Protein AF-A0A925ET78-F1 (afdb_monomer)

Sequence (117 aa):
TAQMELILSSSDSDSFKDEGNFNSKNPTEEMRKYRTGGKYKVRLASYEDPIWFDVSKVKDLGRIEQWTKGGWTIFILAGYSDLEEAKQANIQAINRGFKTAEVVIDNGGILERMKQN

Solvent-accessible surface area (backbone atoms only — not comparable to full-atom values): 7002 Å² total; per-residue (Å²): 131,90,73,60,46,77,59,81,89,67,89,62,79,72,80,73,74,73,85,69,87,71,94,64,83,59,75,66,59,61,53,44,49,65,72,58,51,21,47,26,24,23,42,37,54,71,33,71,55,66,85,77,60,68,60,87,76,48,62,89,68,36,48,81,45,48,33,40,49,87,75,30,36,33,39,28,38,32,62,21,78,42,68,65,59,24,47,54,44,30,56,52,40,34,78,68,66,30,77,74,36,40,54,26,35,54,66,89,7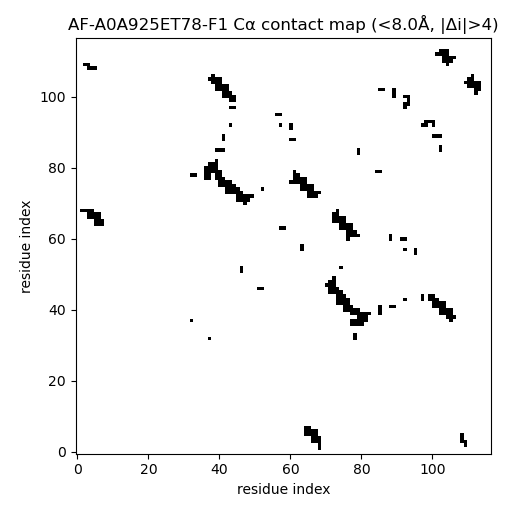3,43,80,41,71,66,80,82,128

pLDDT: mean 75.76, std 20.68, range [36.53, 96.44]

Foldseek 3Di:
DFAKDWDPPDPPPVVPPPVPDDPDPDPPVVVVLVVPFAQKKKWQDKDLDPVPDDCVQQVVLADWTWIDTPSIIIIMHISDNDPVSRVVSQVSSCVSPSVVMFMWGDDPRDTHGDDDD

Radius of gyration: 14.89 Å; Cα contacts (8 Å, |Δi|>4): 176; chains: 1; bounding box: 36×40×29 Å

Structure (mmCIF, N/CA/C/O backbone):
data_AF-A0A925ET78-F1
#
_entry.id   AF-A0A925ET78-F1
#
loop_
_atom_site.group_PDB
_atom_site.id
_atom_site.type_symbol
_atom_site.label_atom_id
_atom_site.label_alt_id
_atom_site.label_comp_id
_atom_site.label_asym_id
_atom_site.label_entity_id
_atom_site.label_seq_id
_atom_site.pdbx_PDB_ins_code
_atom_site.Cartn_x
_atom_site.Cartn_y
_atom_site.Cartn_z
_atom_site.occupancy
_atom_site.B_iso_or_equiv
_atom_site.auth_seq_id
_atom_site.auth_comp_id
_atom_site.auth_asym_id
_atom_site.auth_atom_id
_atom_site.pdbx_PDB_model_num
ATOM 1 N N . THR A 1 1 ? 1.251 19.372 -11.019 1.00 43.69 1 THR A N 1
ATOM 2 C CA . THR A 1 1 ? 1.111 18.294 -10.015 1.00 43.69 1 THR A CA 1
ATOM 3 C C . THR A 1 1 ? 0.900 16.994 -10.762 1.00 43.69 1 THR A C 1
ATOM 5 O O . THR A 1 1 ? 0.048 16.950 -11.635 1.00 43.69 1 THR A O 1
ATOM 8 N N . ALA A 1 2 ? 1.740 15.981 -10.539 1.00 42.06 2 ALA A N 1
ATOM 9 C CA . ALA A 1 2 ? 1.610 14.704 -11.245 1.00 42.06 2 ALA A CA 1
ATOM 10 C C . ALA A 1 2 ? 0.423 13.915 -10.672 1.00 42.06 2 ALA A C 1
ATOM 12 O O . ALA A 1 2 ? 0.356 13.711 -9.460 1.00 42.06 2 ALA A O 1
ATOM 13 N N . GLN A 1 3 ? -0.496 13.531 -11.553 1.00 43.72 3 GLN A N 1
ATOM 14 C CA . GLN A 1 3 ? -1.738 12.815 -11.262 1.00 43.72 3 GLN A CA 1
ATOM 15 C C . GLN A 1 3 ? -1.387 11.332 -11.070 1.00 43.72 3 GLN A C 1
ATOM 17 O O . GLN A 1 3 ? -0.602 10.804 -11.856 1.00 43.72 3 GLN A O 1
ATOM 22 N N . MET A 1 4 ? -1.872 10.689 -10.005 1.00 53.22 4 MET A N 1
ATOM 23 C CA . MET A 1 4 ? -1.723 9.239 -9.849 1.00 53.22 4 MET A CA 1
ATOM 24 C C . MET A 1 4 ? -2.960 8.558 -10.428 1.00 53.22 4 MET A C 1
ATOM 26 O O . MET A 1 4 ? -4.073 9.023 -10.190 1.00 53.22 4 MET A O 1
ATOM 30 N N . GLU A 1 5 ? -2.765 7.475 -11.173 1.00 50.50 5 GLU A N 1
ATOM 31 C CA . GLU A 1 5 ? -3.853 6.711 -11.782 1.00 50.50 5 GLU A CA 1
ATOM 32 C C . GLU A 1 5 ? -3.964 5.341 -11.103 1.00 50.50 5 GLU A C 1
ATOM 34 O O . GLU A 1 5 ? -2.962 4.642 -10.912 1.00 50.50 5 GLU A O 1
ATOM 39 N N . LEU A 1 6 ? -5.184 4.986 -10.693 1.00 50.38 6 LEU A N 1
ATOM 40 C CA . LEU A 1 6 ? -5.505 3.679 -10.129 1.00 50.38 6 LEU A CA 1
ATOM 41 C C . LEU A 1 6 ? -5.661 2.681 -11.278 1.00 50.38 6 LEU A C 1
ATOM 43 O O . LEU A 1 6 ? -6.606 2.784 -12.060 1.00 50.38 6 LEU A O 1
ATOM 47 N N . ILE A 1 7 ? -4.782 1.682 -11.343 1.00 50.00 7 ILE A N 1
ATOM 48 C CA . ILE A 1 7 ? -4.935 0.582 -12.294 1.00 50.00 7 ILE A CA 1
ATOM 49 C C . ILE A 1 7 ? -5.710 -0.533 -11.592 1.00 50.00 7 ILE A C 1
ATOM 51 O O . ILE A 1 7 ? -5.170 -1.298 -10.791 1.00 50.00 7 ILE A O 1
ATOM 55 N N . LEU A 1 8 ? -7.008 -0.614 -11.880 1.00 43.00 8 LEU A N 1
ATOM 56 C CA . LEU A 1 8 ? -7.855 -1.722 -11.448 1.00 43.00 8 LEU A CA 1
ATOM 57 C C . LEU A 1 8 ? -7.573 -2.945 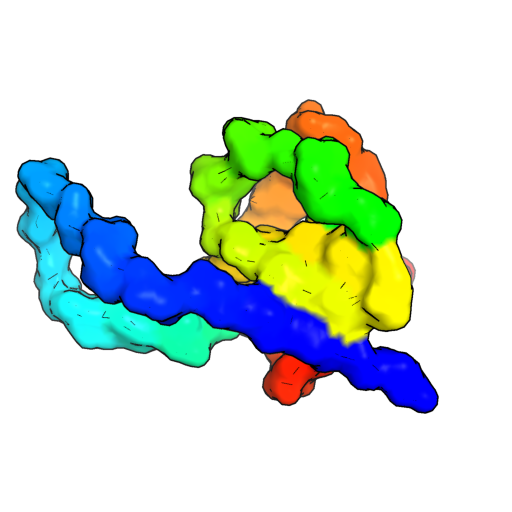-12.333 1.00 43.00 8 LEU A C 1
ATOM 59 O O . LEU A 1 8 ? -8.199 -3.134 -13.371 1.00 43.00 8 LEU A O 1
ATOM 63 N N . SER A 1 9 ? -6.633 -3.795 -11.922 1.00 39.19 9 SER A N 1
ATOM 64 C CA . SER A 1 9 ? -6.527 -5.157 -12.457 1.00 39.19 9 SER A CA 1
ATOM 65 C C . SER A 1 9 ? -7.594 -6.037 -11.799 1.00 39.19 9 SER A C 1
ATOM 67 O O . SER A 1 9 ? -7.299 -6.791 -10.873 1.00 39.19 9 SER A O 1
ATOM 69 N N . SER A 1 10 ? -8.847 -5.926 -12.234 1.00 39.94 10 SER A N 1
ATOM 70 C CA . SER A 1 10 ? -9.891 -6.876 -11.835 1.00 39.94 10 SER A CA 1
ATOM 71 C C . SER A 1 10 ? -11.003 -6.989 -12.877 1.00 39.94 10 SER A C 1
ATOM 73 O O . SER A 1 10 ? -12.149 -6.605 -12.658 1.00 39.94 10 SER A O 1
ATOM 75 N N . SER A 1 11 ? -10.663 -7.606 -14.007 1.00 40.88 11 SER A N 1
ATOM 76 C CA . SER A 1 11 ? -11.650 -8.326 -14.826 1.00 40.88 11 SER A CA 1
ATOM 77 C C . SER A 1 11 ? -12.011 -9.695 -14.220 1.00 40.88 11 SER A C 1
ATOM 79 O O . SER A 1 11 ? -12.939 -10.350 -14.689 1.00 40.88 11 SER A O 1
ATOM 81 N N . ASP A 1 12 ? -11.321 -10.130 -13.159 1.00 43.44 12 ASP A N 1
ATOM 82 C CA . ASP A 1 12 ? -11.513 -11.444 -12.539 1.00 43.44 12 ASP A CA 1
ATOM 83 C C . ASP A 1 12 ? -12.663 -11.441 -11.526 1.00 43.44 12 ASP A C 1
ATOM 85 O O . ASP A 1 12 ? -12.480 -11.464 -10.305 1.00 43.44 12 ASP A O 1
ATOM 89 N N . SER A 1 13 ? -13.879 -11.460 -12.069 1.00 47.19 13 SER A N 1
ATOM 90 C CA . SER A 1 13 ? -15.115 -11.789 -11.342 1.00 47.19 13 SER A CA 1
ATOM 91 C C . SER A 1 13 ? -15.105 -13.185 -10.689 1.00 47.19 13 SER A C 1
ATOM 93 O O . SER A 1 13 ? -15.925 -13.454 -9.814 1.00 47.19 13 SER A O 1
ATOM 95 N N . ASP A 1 14 ? -14.145 -14.047 -11.039 1.00 45.16 14 ASP A N 1
ATOM 96 C CA . ASP A 1 14 ? -13.961 -15.385 -10.463 1.00 45.16 14 ASP A CA 1
ATOM 97 C C . ASP A 1 14 ? -13.154 -15.412 -9.150 1.00 45.16 14 ASP A C 1
ATOM 99 O O . ASP A 1 14 ? -13.117 -16.442 -8.478 1.00 45.16 14 ASP A O 1
ATOM 103 N N . SER A 1 15 ? -12.580 -14.285 -8.708 1.00 44.56 15 SER A N 1
ATOM 104 C CA . SER A 1 15 ? -11.839 -14.198 -7.430 1.00 44.56 15 SER A CA 1
ATOM 105 C C . SER A 1 15 ? -12.729 -14.341 -6.179 1.00 44.56 15 SER A C 1
ATOM 107 O O . SER A 1 15 ? -12.232 -14.291 -5.058 1.00 44.56 15 SER A O 1
ATOM 109 N N . PHE A 1 16 ? -14.045 -14.499 -6.361 1.00 51.31 16 PHE A N 1
ATOM 110 C CA . PHE A 1 16 ? -15.062 -14.604 -5.308 1.00 51.31 16 PHE A CA 1
ATOM 111 C C . PHE A 1 16 ? -15.573 -16.037 -5.079 1.00 51.31 16 PHE A C 1
ATOM 113 O O . PHE A 1 16 ? -16.625 -16.220 -4.470 1.00 51.31 16 PHE A O 1
ATOM 120 N N . LYS A 1 17 ? -14.861 -17.069 -5.546 1.00 44.31 17 LYS A N 1
ATOM 121 C CA . LYS A 1 17 ? -15.151 -18.463 -5.169 1.00 44.31 17 LYS A CA 1
ATOM 122 C C . LYS A 1 17 ? -14.328 -18.862 -3.951 1.00 44.31 17 LYS A C 1
ATOM 124 O O . LYS A 1 17 ? -13.442 -19.706 -4.021 1.00 44.31 17 LYS A O 1
ATOM 129 N N . ASP A 1 18 ? -14.627 -18.220 -2.831 1.00 46.78 18 ASP A N 1
ATOM 130 C CA . ASP A 1 18 ? -14.313 -18.791 -1.530 1.00 46.78 18 ASP A CA 1
ATOM 131 C C . ASP A 1 18 ? -15.422 -19.800 -1.198 1.00 46.78 18 ASP A C 1
ATOM 133 O O . ASP A 1 18 ? -16.513 -19.439 -0.760 1.00 46.78 18 ASP A O 1
ATOM 137 N N . GLU A 1 19 ? -15.181 -21.079 -1.500 1.00 46.41 19 GLU A N 1
ATOM 138 C CA . GLU A 1 19 ? -16.086 -22.192 -1.165 1.00 46.41 19 GLU A CA 1
ATOM 139 C C . GLU A 1 19 ? -16.049 -22.547 0.338 1.00 46.41 19 GLU A C 1
ATOM 141 O O . GLU A 1 19 ? -16.589 -23.566 0.770 1.00 46.41 19 GLU A O 1
ATOM 146 N N . GLY A 1 20 ? -15.420 -21.716 1.173 1.00 41.03 20 GLY A N 1
ATOM 147 C CA . GLY A 1 20 ? -15.403 -21.875 2.618 1.00 41.03 20 GLY A CA 1
ATOM 148 C C . GLY A 1 20 ? -16.612 -21.229 3.283 1.00 41.03 20 GLY A C 1
ATOM 149 O O . GLY A 1 20 ? -16.502 -20.121 3.765 1.00 41.03 20 GLY A O 1
ATOM 150 N N . ASN A 1 21 ? -17.756 -21.915 3.347 1.00 45.00 21 ASN A N 1
ATOM 151 C CA . ASN A 1 21 ? -18.844 -21.733 4.331 1.00 45.00 21 ASN A CA 1
ATOM 152 C C . ASN A 1 21 ? -18.845 -20.425 5.180 1.00 45.00 21 ASN A C 1
ATOM 154 O O . ASN A 1 21 ? -18.692 -20.470 6.404 1.00 45.00 21 ASN A O 1
ATOM 158 N N . PHE A 1 22 ? -19.081 -19.261 4.566 1.00 49.16 22 PHE A N 1
ATOM 159 C CA . PHE A 1 22 ? -19.374 -18.031 5.302 1.00 49.16 22 PHE A CA 1
ATOM 160 C C . PHE A 1 22 ? -20.883 -17.877 5.421 1.00 49.16 22 PHE A C 1
ATOM 162 O O . PHE A 1 22 ? -21.560 -17.365 4.532 1.00 49.16 22 PHE A O 1
ATOM 169 N N . ASN A 1 23 ? -21.415 -18.259 6.578 1.00 47.34 23 ASN A N 1
ATOM 170 C CA . ASN A 1 23 ? -22.701 -17.764 7.056 1.00 47.34 23 ASN A CA 1
ATOM 171 C C . ASN A 1 23 ? -22.565 -16.271 7.434 1.00 47.34 23 ASN A C 1
ATOM 173 O O . ASN A 1 23 ? -22.720 -15.894 8.596 1.00 47.34 23 ASN A O 1
ATOM 177 N N . SER A 1 24 ? -22.198 -15.426 6.464 1.00 47.78 24 SER A N 1
ATOM 178 C CA . SER A 1 24 ? -22.121 -13.978 6.623 1.00 47.78 24 SER A CA 1
ATOM 179 C C . SER A 1 24 ? -23.355 -13.353 5.991 1.00 47.78 24 SER A C 1
ATOM 181 O O . SER A 1 24 ? -23.625 -13.455 4.794 1.00 47.78 24 SER A O 1
ATOM 183 N N . LYS A 1 25 ? -24.156 -12.748 6.856 1.00 49.25 25 LYS A N 1
ATOM 184 C CA . LYS A 1 25 ? -25.365 -12.013 6.519 1.00 49.25 25 LYS A CA 1
ATOM 185 C C . LYS A 1 25 ? -24.996 -10.862 5.572 1.00 49.25 25 LYS A C 1
ATOM 187 O O . LYS A 1 25 ? -24.124 -10.065 5.889 1.00 49.25 25 LYS A O 1
ATOM 192 N N . ASN A 1 26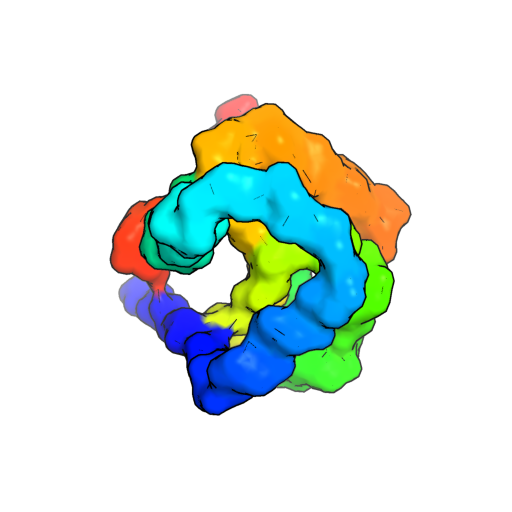 ? -25.736 -10.748 4.470 1.00 50.12 26 ASN A N 1
ATOM 193 C CA . ASN A 1 26 ? -25.760 -9.630 3.517 1.00 50.12 26 ASN A CA 1
ATOM 194 C C . ASN A 1 26 ? -24.506 -9.415 2.630 1.00 50.12 26 ASN A C 1
ATOM 196 O O . ASN A 1 26 ? -23.637 -8.609 2.964 1.00 50.12 26 ASN A O 1
ATOM 200 N N . PRO A 1 27 ? -24.508 -9.959 1.392 1.00 55.09 27 PRO A N 1
ATOM 201 C CA . PRO A 1 27 ? -23.503 -9.682 0.349 1.00 55.09 27 PRO A CA 1
ATOM 202 C C . PRO A 1 27 ? -23.304 -8.186 0.036 1.00 55.09 27 PRO A C 1
ATOM 204 O O . PRO A 1 27 ? -22.288 -7.773 -0.516 1.00 55.09 27 PRO A O 1
ATOM 207 N N . THR A 1 28 ? -24.283 -7.348 0.378 1.00 52.19 28 THR A N 1
ATOM 208 C CA . THR A 1 28 ? -24.274 -5.901 0.142 1.00 52.19 28 THR A CA 1
ATOM 209 C C . THR A 1 28 ? -23.346 -5.120 1.073 1.00 52.19 28 THR A C 1
ATOM 211 O O . THR A 1 28 ? -22.900 -4.041 0.690 1.00 52.19 28 THR A O 1
ATOM 214 N N . GLU A 1 29 ? -23.061 -5.623 2.276 1.00 51.84 29 GLU A N 1
ATOM 215 C CA . GLU A 1 29 ? -22.165 -4.971 3.250 1.00 51.84 29 GLU A CA 1
ATOM 216 C C . GLU A 1 29 ? -20.701 -5.130 2.816 1.00 51.84 29 GLU A C 1
ATOM 218 O O . GLU A 1 29 ? -19.976 -4.143 2.671 1.00 51.84 29 GLU A O 1
ATOM 223 N N . GLU A 1 30 ? -20.316 -6.364 2.485 1.00 51.47 30 GLU A N 1
ATOM 224 C CA . GLU A 1 30 ? -19.027 -6.721 1.884 1.00 51.47 30 GLU A CA 1
ATOM 225 C C . GLU A 1 30 ? -18.791 -5.885 0.613 1.00 51.47 30 GLU A C 1
ATOM 227 O O . GLU A 1 30 ? -17.815 -5.141 0.519 1.00 51.47 30 GLU A O 1
ATOM 232 N N . MET A 1 31 ? -19.745 -5.880 -0.330 1.00 49.41 31 MET A N 1
ATOM 233 C CA . MET A 1 31 ? -19.631 -5.135 -1.594 1.00 49.41 31 MET A CA 1
ATOM 234 C C . MET A 1 31 ? -19.540 -3.608 -1.407 1.00 49.41 31 MET A C 1
ATOM 236 O O . MET A 1 31 ? -18.861 -2.923 -2.178 1.00 49.41 31 MET A O 1
ATOM 240 N N . ARG A 1 32 ? -20.202 -3.047 -0.384 1.00 50.28 32 ARG A N 1
ATOM 241 C CA . ARG A 1 32 ? -20.054 -1.628 -0.022 1.00 50.28 32 ARG A CA 1
ATOM 242 C C . ARG A 1 32 ? -18.664 -1.347 0.533 1.00 50.28 32 ARG A C 1
ATOM 244 O O . ARG A 1 32 ? -18.056 -0.383 0.085 1.00 50.28 32 ARG A O 1
ATOM 251 N N . LYS A 1 33 ? -18.105 -2.218 1.378 1.00 46.72 33 LYS A N 1
ATOM 252 C CA . LYS A 1 33 ? -16.709 -2.126 1.848 1.00 46.72 33 LYS A CA 1
ATOM 253 C C . LYS A 1 33 ? -15.699 -2.121 0.687 1.00 46.72 33 LYS A C 1
ATOM 255 O O . LYS A 1 33 ? -14.683 -1.428 0.747 1.00 46.72 33 LYS A O 1
ATOM 260 N N . TYR A 1 34 ? -15.998 -2.831 -0.406 1.00 47.75 34 TYR A N 1
ATOM 261 C CA . TYR A 1 34 ? -15.198 -2.779 -1.636 1.00 47.75 34 TYR A CA 1
ATOM 262 C C . TYR A 1 34 ? -15.349 -1.460 -2.417 1.00 47.75 34 TYR A C 1
ATOM 264 O O . TYR A 1 34 ? -14.350 -0.966 -2.934 1.00 47.75 34 TYR A O 1
ATOM 272 N N . ARG A 1 35 ? -16.553 -0.865 -2.480 1.00 51.19 35 ARG A N 1
ATOM 273 C CA . ARG A 1 35 ? -16.816 0.394 -3.215 1.00 51.19 35 ARG A CA 1
ATOM 274 C C . ARG A 1 35 ? -16.408 1.661 -2.466 1.00 51.19 35 ARG A C 1
ATOM 276 O O . ARG A 1 35 ? -15.865 2.572 -3.076 1.00 51.19 35 ARG A O 1
ATOM 283 N N . THR A 1 36 ? -16.644 1.729 -1.162 1.00 55.69 36 THR A N 1
ATOM 284 C CA . THR A 1 36 ? -16.127 2.789 -0.284 1.00 55.69 36 THR A CA 1
ATOM 285 C C . THR A 1 36 ? -14.822 2.318 0.334 1.00 55.69 36 THR A C 1
ATOM 287 O O . THR A 1 36 ? -14.733 2.209 1.556 1.00 55.69 36 THR A O 1
ATOM 290 N N . GLY A 1 37 ? -13.845 1.964 -0.516 1.00 59.38 37 GLY A N 1
ATOM 291 C CA . GLY A 1 37 ? -12.495 1.614 -0.077 1.00 59.38 37 GLY A CA 1
ATOM 292 C C . GLY A 1 37 ? -12.064 2.606 0.994 1.00 59.38 37 GLY A C 1
ATOM 293 O O . GLY A 1 37 ? -12.070 3.807 0.739 1.00 59.38 37 GLY A O 1
ATOM 294 N N . GLY A 1 38 ? -11.862 2.101 2.212 1.00 69.12 38 GLY A N 1
ATOM 295 C CA . GLY A 1 38 ? -11.774 2.943 3.397 1.00 69.12 38 GLY A CA 1
ATOM 296 C C . GLY A 1 38 ? -10.795 4.101 3.205 1.00 69.12 38 GLY A C 1
ATOM 297 O O . GLY A 1 38 ? -9.781 3.966 2.517 1.00 69.12 38 GLY A O 1
ATOM 298 N N . LYS A 1 39 ? -11.135 5.262 3.779 1.00 85.38 39 LYS A N 1
ATOM 299 C CA . LYS A 1 39 ? -10.405 6.518 3.546 1.00 85.38 39 LYS A CA 1
ATOM 300 C C . LYS A 1 39 ? -8.928 6.427 3.928 1.00 85.38 39 LYS A C 1
ATOM 302 O O . LYS A 1 39 ? -8.132 7.209 3.426 1.00 85.38 39 LYS A O 1
ATOM 307 N N . TYR A 1 40 ? -8.569 5.506 4.822 1.00 91.19 40 TYR A N 1
ATOM 308 C CA . TYR A 1 40 ? -7.193 5.279 5.230 1.00 91.19 40 TYR A CA 1
ATOM 309 C C . TYR A 1 40 ? -6.575 4.139 4.432 1.00 91.19 40 TYR A C 1
ATOM 311 O O . TYR A 1 40 ? -7.154 3.066 4.254 1.00 91.19 40 TYR A O 1
ATOM 319 N N . LYS A 1 41 ? -5.348 4.371 3.988 1.00 93.31 41 LYS A N 1
ATOM 320 C CA . LYS A 1 41 ? -4.533 3.401 3.270 1.00 93.31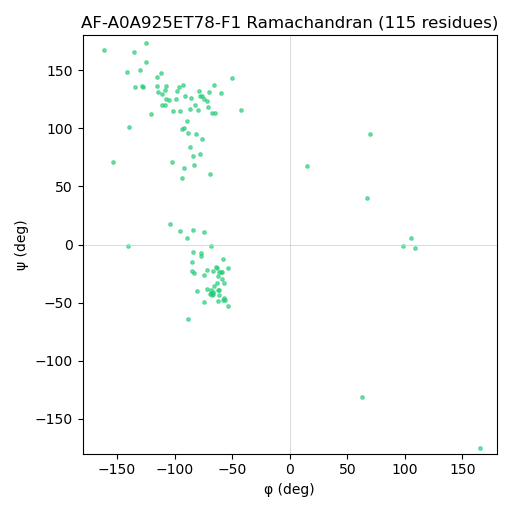 41 LYS A CA 1
ATOM 321 C C . LYS A 1 41 ? -3.114 3.419 3.821 1.00 93.31 41 LYS A C 1
ATOM 323 O O . LYS A 1 41 ? -2.714 4.346 4.524 1.00 93.31 41 LYS A O 1
ATOM 328 N N . VAL A 1 42 ? -2.331 2.407 3.482 1.00 94.56 42 VAL A N 1
ATOM 329 C CA . VAL A 1 42 ? -0.910 2.334 3.818 1.00 94.56 42 VAL A CA 1
ATOM 330 C C . VAL A 1 42 ? -0.121 2.231 2.527 1.00 94.56 42 VAL A C 1
ATOM 332 O O . VAL A 1 42 ? -0.185 1.215 1.842 1.00 94.56 42 VAL A O 1
ATOM 335 N N . ARG A 1 43 ? 0.646 3.267 2.183 1.00 94.75 43 ARG A N 1
ATOM 336 C CA . ARG A 1 43 ? 1.617 3.165 1.092 1.00 94.75 43 ARG A CA 1
ATOM 337 C C . ARG A 1 43 ? 2.764 2.291 1.575 1.00 94.75 43 ARG A C 1
ATOM 339 O O . ARG A 1 43 ? 3.363 2.619 2.590 1.00 94.75 43 ARG A O 1
ATOM 346 N N . LEU A 1 44 ? 3.074 1.214 0.863 1.00 95.06 44 LEU A N 1
ATOM 347 C CA . LEU A 1 44 ? 4.123 0.266 1.240 1.00 95.06 44 LEU A CA 1
ATOM 348 C C . LEU A 1 44 ? 5.484 0.682 0.682 1.00 95.06 44 LEU A C 1
ATOM 350 O O . LEU A 1 44 ? 6.420 0.980 1.424 1.00 95.06 44 LEU A O 1
ATOM 354 N N . ALA A 1 45 ? 5.581 0.695 -0.644 1.00 93.75 45 ALA A N 1
ATOM 355 C CA . ALA A 1 45 ? 6.802 0.944 -1.394 1.00 93.75 45 ALA A CA 1
ATOM 356 C C . ALA A 1 45 ? 6.463 1.337 -2.836 1.00 93.75 45 ALA A C 1
ATOM 358 O O . ALA A 1 45 ? 5.329 1.160 -3.291 1.00 93.75 45 ALA A O 1
ATOM 359 N N . SER A 1 46 ? 7.472 1.842 -3.539 1.00 93.31 46 SER A N 1
ATOM 360 C CA . SER A 1 46 ? 7.407 2.140 -4.965 1.00 93.31 46 SER A CA 1
ATOM 361 C C . SER A 1 46 ? 8.582 1.472 -5.671 1.00 93.31 46 SER A C 1
ATOM 363 O O . SER A 1 46 ? 9.708 1.570 -5.186 1.00 93.31 46 SER A O 1
ATOM 365 N N . TYR A 1 47 ? 8.329 0.838 -6.812 1.00 93.25 47 TYR A N 1
ATOM 366 C CA . TYR A 1 47 ? 9.340 0.163 -7.630 1.00 93.25 47 TYR A CA 1
A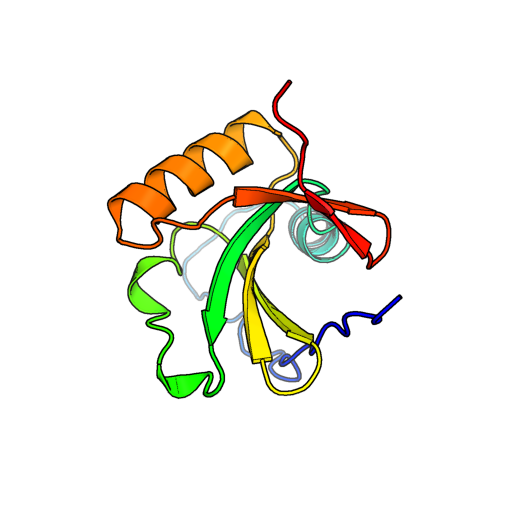TOM 367 C C . TYR A 1 47 ? 9.231 0.604 -9.090 1.00 93.25 47 TYR A C 1
ATOM 369 O O . TYR A 1 47 ? 8.138 0.939 -9.542 1.00 93.25 47 TYR A O 1
ATOM 377 N N . GLU A 1 48 ? 10.345 0.609 -9.822 1.00 93.19 48 GLU A N 1
ATOM 378 C CA . GLU A 1 48 ? 10.327 0.814 -11.280 1.00 93.19 48 GLU A CA 1
ATOM 379 C C . GLU A 1 48 ? 9.706 -0.400 -11.978 1.00 93.19 48 GLU A C 1
ATOM 381 O O . GLU A 1 48 ? 8.851 -0.245 -12.845 1.00 93.19 48 GLU A O 1
ATOM 386 N N . ASP A 1 49 ? 10.067 -1.608 -11.530 1.00 91.94 49 ASP A N 1
ATOM 387 C CA . ASP A 1 49 ? 9.475 -2.859 -11.995 1.00 91.94 49 ASP A CA 1
ATOM 388 C C . ASP A 1 49 ? 8.575 -3.477 -10.902 1.00 91.94 49 ASP A C 1
ATOM 390 O O . ASP A 1 49 ? 9.058 -3.787 -9.804 1.00 91.94 49 ASP A O 1
ATOM 394 N N . PRO A 1 50 ? 7.266 -3.671 -11.157 1.00 90.62 50 PRO A N 1
ATOM 395 C CA . PRO A 1 50 ? 6.348 -4.268 -10.191 1.00 90.62 50 PRO A CA 1
ATOM 396 C C . PRO A 1 50 ? 6.693 -5.716 -9.813 1.00 90.62 50 PRO A C 1
ATOM 398 O O . PRO A 1 50 ? 6.266 -6.158 -8.746 1.00 90.62 50 PRO A O 1
ATOM 401 N N . ILE A 1 51 ? 7.480 -6.449 -10.615 1.00 92.75 51 ILE A N 1
ATOM 402 C CA . ILE A 1 51 ? 7.871 -7.837 -10.304 1.00 92.75 51 ILE A CA 1
ATOM 403 C C . ILE A 1 51 ? 8.726 -7.946 -9.033 1.00 92.75 51 ILE A C 1
ATOM 405 O O . ILE A 1 51 ? 8.820 -9.012 -8.427 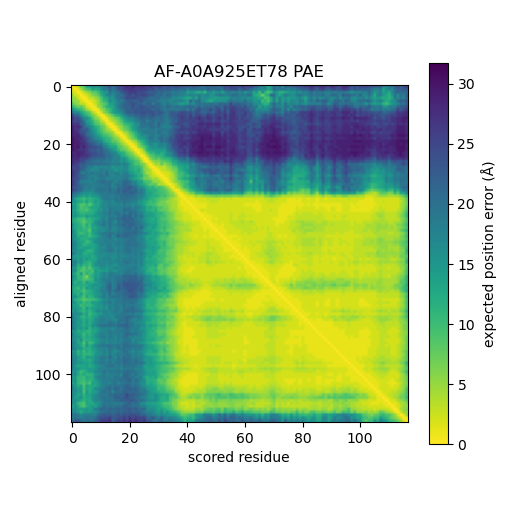1.00 92.75 51 ILE A O 1
ATOM 409 N N . TRP A 1 52 ? 9.344 -6.843 -8.601 1.00 91.88 52 TRP A N 1
ATOM 410 C CA . TRP A 1 52 ? 10.147 -6.794 -7.378 1.00 91.88 52 TRP A CA 1
ATOM 411 C C . TRP A 1 52 ? 9.309 -6.744 -6.099 1.00 91.88 52 TRP A C 1
ATOM 413 O O . TRP A 1 52 ? 9.852 -6.889 -5.000 1.00 91.88 52 TRP A O 1
ATOM 423 N N . PHE A 1 53 ? 7.996 -6.542 -6.212 1.00 93.44 53 PHE A N 1
ATOM 424 C CA . PHE A 1 53 ? 7.108 -6.549 -5.063 1.00 93.44 53 PHE A CA 1
ATOM 425 C C . PHE A 1 53 ? 6.706 -7.970 -4.665 1.00 93.44 53 PHE A C 1
ATOM 427 O O . PHE A 1 53 ? 6.045 -8.696 -5.406 1.00 93.44 53 PHE A O 1
ATOM 434 N N . ASP A 1 54 ? 7.043 -8.339 -3.432 1.00 92.31 54 ASP A N 1
ATOM 435 C CA . ASP A 1 54 ? 6.626 -9.605 -2.842 1.00 92.31 54 ASP A CA 1
ATOM 436 C C . ASP A 1 54 ? 5.263 -9.464 -2.146 1.00 92.31 54 ASP A C 1
ATOM 438 O O . ASP A 1 54 ? 5.158 -9.077 -0.977 1.00 92.31 54 ASP A O 1
ATOM 442 N N . VAL A 1 55 ? 4.212 -9.822 -2.886 1.00 89.81 55 VAL A N 1
ATOM 443 C CA . VAL A 1 55 ? 2.812 -9.811 -2.436 1.00 89.81 55 VAL A CA 1
ATOM 444 C C . VAL A 1 55 ? 2.577 -10.698 -1.208 1.00 89.81 55 VAL A C 1
ATOM 446 O O . VAL A 1 55 ? 1.707 -10.413 -0.381 1.00 89.81 55 VAL A O 1
ATOM 449 N N . SER A 1 56 ? 3.361 -11.772 -1.052 1.00 92.19 56 SER A N 1
ATOM 450 C CA . SER A 1 56 ? 3.155 -12.764 0.007 1.00 92.19 56 SER A CA 1
ATOM 451 C C . SER A 1 56 ? 3.399 -12.189 1.400 1.00 92.19 56 SER A C 1
ATOM 453 O O . SER A 1 56 ? 2.819 -12.677 2.367 1.00 92.19 56 SER A O 1
ATOM 455 N N . LYS A 1 57 ? 4.178 -11.105 1.489 1.00 91.69 57 LYS A N 1
ATOM 456 C CA . LYS A 1 57 ? 4.470 -10.414 2.742 1.00 91.69 57 LYS A CA 1
ATOM 457 C C . LYS A 1 57 ? 3.287 -9.629 3.290 1.00 91.69 57 LYS A C 1
ATOM 459 O O . LYS A 1 57 ? 3.319 -9.287 4.457 1.00 91.69 57 LYS A O 1
ATOM 464 N N . VAL A 1 58 ? 2.298 -9.250 2.487 1.00 91.62 58 VAL A N 1
ATOM 465 C CA . VAL A 1 58 ? 1.292 -8.264 2.935 1.00 91.62 58 VAL A CA 1
ATOM 466 C C . VAL A 1 58 ? -0.133 -8.571 2.498 1.00 91.62 58 VAL A C 1
ATOM 468 O O . VAL A 1 58 ? -1.043 -7.830 2.855 1.00 91.62 58 VAL A O 1
ATOM 471 N N . LYS A 1 59 ? -0.354 -9.657 1.751 1.00 88.62 59 LYS A N 1
ATOM 472 C CA . LYS A 1 59 ? -1.689 -10.069 1.285 1.00 88.62 59 LYS A CA 1
ATOM 473 C C . LYS A 1 59 ? -2.694 -10.338 2.409 1.00 88.62 59 LYS A C 1
ATOM 475 O O . LYS A 1 59 ? -3.892 -10.278 2.175 1.00 88.62 59 LYS A O 1
ATOM 480 N N . ASP A 1 60 ? -2.211 -10.650 3.607 1.00 90.25 60 ASP A N 1
ATOM 481 C CA . ASP A 1 60 ? -2.999 -10.884 4.818 1.00 90.25 60 ASP A CA 1
ATOM 482 C C . ASP A 1 60 ? -3.346 -9.589 5.568 1.00 90.25 60 ASP A C 1
ATOM 484 O O . ASP A 1 60 ? -4.225 -9.592 6.425 1.00 90.25 60 ASP A O 1
ATOM 488 N N . LEU A 1 61 ? -2.669 -8.480 5.256 1.00 88.94 61 LEU A N 1
ATOM 489 C CA . LEU A 1 61 ? -2.825 -7.213 5.973 1.00 88.94 61 LEU A CA 1
ATOM 490 C C . LEU A 1 61 ? -3.979 -6.361 5.472 1.00 88.94 61 LEU A C 1
ATOM 492 O O . LEU A 1 61 ? -4.439 -5.477 6.193 1.00 88.94 61 LEU A O 1
ATOM 496 N N . GLY A 1 62 ? -4.412 -6.569 4.236 1.00 88.31 62 GLY A N 1
ATOM 497 C CA . GLY A 1 62 ? -5.445 -5.763 3.609 1.00 88.31 62 GLY A CA 1
ATOM 498 C C . GLY A 1 62 ? -5.499 -5.979 2.107 1.00 88.31 62 GLY A C 1
ATOM 499 O O . GLY A 1 62 ? -4.790 -6.813 1.541 1.00 88.31 62 GLY A O 1
ATOM 500 N N . ARG A 1 63 ? -6.347 -5.195 1.442 1.00 89.69 63 ARG A N 1
ATOM 501 C CA . ARG A 1 63 ? -6.473 -5.244 -0.013 1.00 89.69 63 ARG A CA 1
ATOM 502 C C . ARG A 1 63 ? -5.287 -4.538 -0.647 1.00 89.69 63 ARG A C 1
ATOM 504 O O . ARG A 1 63 ? -5.033 -3.380 -0.340 1.00 89.69 63 ARG A O 1
ATOM 511 N N . ILE A 1 64 ? -4.602 -5.203 -1.565 1.00 90.75 64 ILE A N 1
ATOM 512 C CA . ILE A 1 64 ? -3.480 -4.604 -2.284 1.00 90.75 64 ILE A CA 1
ATOM 513 C C . ILE A 1 64 ? -4.017 -3.835 -3.491 1.00 90.75 64 ILE A C 1
ATOM 515 O O . ILE A 1 64 ? -4.746 -4.381 -4.315 1.00 90.75 64 ILE A O 1
ATOM 519 N N . GLU A 1 65 ? -3.648 -2.566 -3.590 1.00 90.19 65 GLU A N 1
ATOM 520 C CA . GLU A 1 65 ? -3.910 -1.688 -4.725 1.00 90.19 65 GLU A CA 1
ATOM 521 C C . GLU A 1 65 ? -2.582 -1.285 -5.371 1.00 90.19 65 GLU A C 1
ATOM 523 O O . GLU A 1 65 ? -1.574 -1.080 -4.685 1.00 90.19 65 GLU A O 1
ATOM 528 N N . GLN A 1 66 ? -2.592 -1.156 -6.698 1.00 91.00 66 GLN A N 1
ATOM 529 C CA . GLN A 1 66 ? -1.451 -0.697 -7.482 1.00 91.00 66 GLN A CA 1
ATOM 530 C C . GLN A 1 66 ? -1.781 0.641 -8.128 1.00 91.00 66 GLN A C 1
ATOM 532 O O . GLN A 1 66 ? -2.845 0.830 -8.718 1.00 91.00 66 GLN A O 1
ATOM 537 N N . TRP A 1 67 ? -0.857 1.575 -7.972 1.00 88.38 67 TRP A N 1
ATOM 538 C CA . TRP A 1 67 ? -0.990 2.938 -8.454 1.00 88.38 67 TRP A CA 1
ATOM 539 C C . TRP A 1 67 ? 0.237 3.283 -9.277 1.00 88.38 67 TRP A C 1
ATOM 541 O O . TRP A 1 67 ? 1.358 3.005 -8.853 1.00 88.38 67 TRP A O 1
ATOM 551 N N . THR A 1 68 ? 0.055 3.927 -10.424 1.00 85.50 68 THR A N 1
ATOM 552 C CA . THR A 1 68 ? 1.184 4.293 -11.285 1.00 85.50 68 THR A CA 1
ATOM 553 C C . THR A 1 68 ? 1.433 5.791 -11.229 1.00 85.50 68 THR A C 1
ATOM 555 O O . THR A 1 68 ? 0.509 6.609 -11.253 1.00 85.50 68 THR A O 1
ATOM 558 N N . LYS A 1 69 ? 2.712 6.165 -11.138 1.00 83.19 69 LYS A N 1
ATOM 559 C CA . LYS A 1 69 ? 3.162 7.556 -11.199 1.00 83.19 69 LYS A CA 1
ATOM 560 C C . LYS A 1 69 ? 4.441 7.649 -12.026 1.00 83.19 69 LYS A C 1
ATOM 562 O O . LYS A 1 69 ? 5.535 7.383 -11.530 1.00 83.19 69 LYS A O 1
ATOM 567 N N . GLY A 1 70 ? 4.307 8.072 -13.282 1.00 87.56 70 GLY A N 1
ATOM 568 C CA . GLY A 1 70 ? 5.419 8.036 -14.234 1.00 87.56 70 GLY A CA 1
ATOM 569 C C . GLY A 1 70 ? 5.863 6.591 -14.478 1.00 87.56 70 GLY A C 1
ATOM 570 O O . GLY A 1 70 ? 5.019 5.734 -14.701 1.00 87.56 70 GLY A O 1
ATOM 571 N N . GLY A 1 71 ? 7.167 6.317 -14.391 1.00 89.31 71 GLY A N 1
ATOM 572 C CA . GLY A 1 71 ? 7.731 4.965 -14.532 1.00 89.31 71 GLY A CA 1
ATOM 573 C C . GLY A 1 71 ? 7.726 4.113 -13.258 1.00 89.31 71 GLY A C 1
ATOM 574 O O . GLY A 1 71 ? 8.417 3.107 -13.219 1.00 89.31 71 GLY A O 1
ATOM 575 N N . TRP A 1 72 ? 7.013 4.525 -12.206 1.00 90.62 72 TRP A N 1
ATOM 576 C CA . TRP A 1 72 ? 7.012 3.834 -10.915 1.00 90.62 72 TRP A CA 1
ATOM 577 C C . TRP A 1 72 ? 5.637 3.253 -10.597 1.00 90.62 72 TRP A C 1
ATOM 579 O O . TRP A 1 72 ? 4.620 3.944 -10.723 1.00 90.62 72 TRP A O 1
ATOM 589 N N . THR A 1 73 ? 5.629 2.020 -10.098 1.00 92.44 73 THR A N 1
ATOM 590 C CA . THR A 1 73 ? 4.461 1.355 -9.516 1.00 92.44 73 THR A CA 1
ATOM 591 C C . THR A 1 73 ? 4.518 1.460 -7.999 1.00 92.44 73 THR A C 1
ATOM 593 O O . THR A 1 73 ? 5.502 1.079 -7.368 1.00 92.44 73 THR A O 1
ATOM 596 N N . ILE A 1 74 ? 3.457 1.996 -7.411 1.00 92.25 74 ILE A N 1
ATOM 597 C CA . ILE A 1 74 ? 3.282 2.224 -5.982 1.00 92.25 74 ILE A CA 1
ATOM 598 C C . ILE A 1 74 ? 2.314 1.167 -5.456 1.00 92.25 74 ILE A C 1
ATOM 600 O O . ILE A 1 74 ? 1.184 1.061 -5.932 1.00 92.25 74 ILE A O 1
ATOM 604 N N . PHE A 1 75 ? 2.747 0.419 -4.445 1.00 94.12 75 PHE A N 1
ATOM 605 C CA . PHE A 1 75 ? 1.931 -0.596 -3.787 1.00 94.12 75 PHE A CA 1
ATOM 606 C C . PHE A 1 75 ? 1.309 -0.040 -2.517 1.00 94.12 75 PHE A C 1
ATOM 608 O O . PHE A 1 75 ? 1.985 0.587 -1.692 1.00 94.12 75 PHE A O 1
ATOM 615 N N . ILE A 1 76 ? 0.011 -0.274 -2.360 1.00 93.50 76 ILE A N 1
ATOM 616 C CA . ILE A 1 76 ? -0.795 0.309 -1.294 1.00 93.50 76 ILE A CA 1
ATOM 617 C C . ILE A 1 76 ? -1.666 -0.769 -0.669 1.00 93.50 76 ILE A C 1
ATOM 619 O O . ILE A 1 76 ? -2.286 -1.548 -1.382 1.00 93.50 76 ILE A O 1
ATOM 623 N N . LEU A 1 77 ? -1.744 -0.796 0.659 1.00 92.94 77 LEU A N 1
ATOM 624 C CA . LEU A 1 77 ? -2.780 -1.535 1.370 1.00 92.94 77 LEU A CA 1
ATOM 625 C C . LEU A 1 77 ? -3.983 -0.632 1.609 1.00 92.94 77 LEU A C 1
ATOM 627 O O . LEU A 1 77 ? -3.852 0.463 2.155 1.00 92.94 77 LEU A O 1
ATOM 631 N N . ALA A 1 78 ? -5.151 -1.107 1.217 1.00 90.38 78 ALA A N 1
ATOM 632 C CA . ALA A 1 78 ? -6.430 -0.444 1.358 1.00 90.38 78 ALA A CA 1
ATOM 633 C C . ALA A 1 78 ? -7.425 -1.333 2.112 1.00 90.38 78 ALA A C 1
ATOM 635 O O . ALA A 1 78 ? -7.176 -2.511 2.382 1.00 90.38 78 ALA A O 1
ATOM 636 N N . GLY A 1 79 ? -8.592 -0.760 2.407 1.00 87.00 79 GLY A N 1
ATOM 637 C CA . GLY A 1 79 ? -9.681 -1.447 3.103 1.00 87.00 79 GLY A CA 1
ATOM 638 C C . GLY A 1 79 ? -9.865 -1.027 4.561 1.00 87.00 79 GLY A C 1
ATOM 639 O O . GLY A 1 79 ? -10.721 -1.607 5.224 1.00 87.00 79 GLY A O 1
ATOM 640 N N . TYR A 1 80 ? -9.126 -0.015 5.028 1.00 88.81 80 TYR A N 1
ATOM 641 C CA . TYR A 1 80 ? -9.181 0.464 6.408 1.00 88.81 80 TYR A CA 1
ATOM 642 C C . TYR A 1 80 ? -10.136 1.650 6.546 1.00 88.81 80 TYR A C 1
ATOM 644 O O . TYR A 1 80 ? -9.919 2.735 5.995 1.00 88.81 80 TYR A O 1
ATOM 652 N N . SER A 1 81 ? -11.212 1.447 7.299 1.00 85.00 81 SER A N 1
ATOM 653 C CA . SER A 1 81 ? -12.176 2.513 7.605 1.00 85.00 81 SER A CA 1
ATOM 654 C C . SER A 1 81 ? -11.716 3.376 8.779 1.00 85.00 81 SER A C 1
ATOM 656 O O . SER A 1 81 ? -12.097 4.546 8.875 1.00 85.00 81 SER A O 1
ATOM 658 N N . ASP A 1 82 ? -10.877 2.807 9.646 1.00 87.31 82 ASP A N 1
ATOM 659 C CA . ASP A 1 82 ? -10.387 3.424 10.869 1.00 87.31 82 ASP A CA 1
ATOM 660 C C . ASP A 1 82 ? -8.884 3.737 10.806 1.00 87.31 82 ASP A C 1
ATOM 662 O O . ASP A 1 82 ? -8.098 3.040 10.156 1.00 87.31 82 ASP A O 1
ATOM 666 N N . LEU A 1 83 ? -8.481 4.821 11.475 1.00 88.06 83 LEU A N 1
ATOM 667 C CA . LEU A 1 83 ? -7.089 5.255 11.474 1.00 88.06 83 LEU A CA 1
ATOM 668 C C . 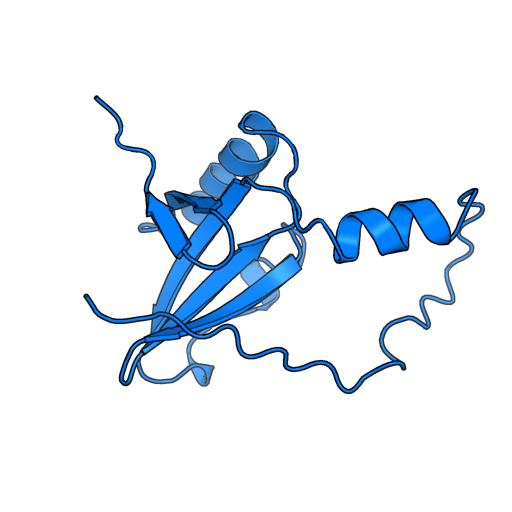LEU A 1 83 ? -6.194 4.278 12.240 1.00 88.06 83 LEU A C 1
ATOM 670 O O . LEU A 1 83 ? -5.052 4.044 11.843 1.00 88.06 83 LEU A O 1
ATOM 674 N N . GLU A 1 84 ? -6.683 3.755 13.358 1.00 90.94 84 GLU A N 1
ATOM 675 C CA . GLU A 1 84 ? -5.926 2.835 14.193 1.00 90.94 84 GLU A CA 1
ATOM 676 C C . GLU A 1 84 ? -5.690 1.521 13.451 1.00 90.94 84 GLU A C 1
ATOM 678 O O . GLU A 1 84 ? -4.565 1.030 13.432 1.00 90.94 84 GLU A O 1
ATOM 683 N N . GLU A 1 85 ? -6.691 1.023 12.723 1.00 91.31 85 GLU A N 1
ATOM 684 C CA . GLU A 1 85 ? -6.551 -0.149 11.849 1.00 91.31 85 GLU A CA 1
ATOM 685 C C . GLU A 1 85 ? -5.423 0.043 10.814 1.00 91.31 85 GLU A C 1
ATOM 687 O O . GLU A 1 85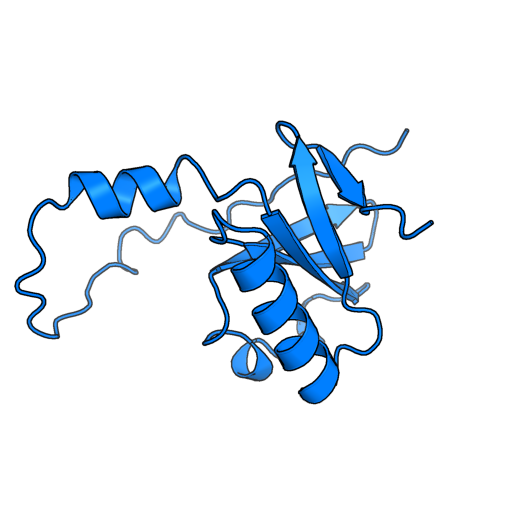 ? -4.525 -0.797 10.692 1.00 91.31 85 GLU A O 1
ATOM 692 N N . ALA A 1 86 ? -5.392 1.198 10.138 1.00 93.50 86 ALA A N 1
ATOM 693 C CA . ALA A 1 86 ? -4.339 1.527 9.179 1.00 93.50 86 ALA A CA 1
ATOM 694 C C . ALA A 1 86 ? -2.954 1.681 9.837 1.00 93.50 86 ALA A C 1
ATOM 696 O O . ALA A 1 86 ? -1.942 1.292 9.251 1.00 93.50 86 ALA A O 1
ATOM 697 N N . LYS A 1 87 ? -2.878 2.217 11.062 1.00 94.56 87 LYS A N 1
ATOM 698 C CA . LYS A 1 87 ? -1.619 2.297 11.824 1.00 94.56 87 LYS A CA 1
ATOM 699 C C . LYS A 1 87 ? -1.105 0.918 12.218 1.00 94.56 87 LYS A C 1
ATOM 701 O O . LYS A 1 87 ? 0.087 0.660 12.071 1.00 94.56 87 LYS A O 1
ATOM 706 N N . GLN A 1 88 ? -1.979 0.023 12.673 1.00 95.12 88 GLN A N 1
ATOM 707 C CA . GLN A 1 88 ? -1.596 -1.349 13.004 1.00 95.12 88 GLN A CA 1
ATOM 708 C C . GLN A 1 88 ? -1.068 -2.079 11.764 1.00 95.12 88 GLN A C 1
ATOM 710 O O . GLN A 1 88 ? -0.012 -2.710 11.826 1.00 95.12 88 GLN A O 1
ATOM 715 N N . ALA A 1 89 ? -1.734 -1.926 10.616 1.00 95.19 89 ALA A N 1
ATOM 716 C CA . ALA A 1 89 ? -1.246 -2.446 9.340 1.00 95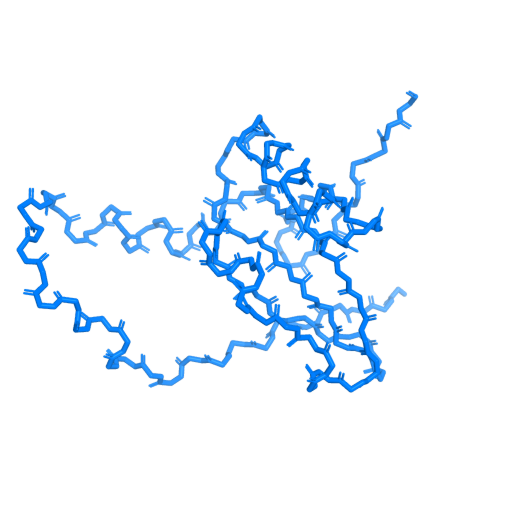.19 89 ALA A CA 1
ATOM 717 C C . ALA A 1 89 ? 0.099 -1.826 8.920 1.00 95.19 89 ALA A C 1
ATOM 719 O O . ALA A 1 89 ? 0.981 -2.533 8.434 1.00 95.19 89 ALA A O 1
ATOM 720 N N . ASN A 1 90 ? 0.300 -0.526 9.150 1.00 95.12 90 ASN A N 1
ATOM 721 C CA . ASN A 1 90 ? 1.566 0.155 8.884 1.00 95.12 90 ASN A CA 1
ATOM 722 C C . ASN A 1 90 ? 2.722 -0.398 9.733 1.00 95.12 90 ASN A C 1
ATOM 724 O O . ASN A 1 90 ? 3.758 -0.756 9.176 1.00 95.12 90 ASN A O 1
ATOM 728 N N . ILE A 1 91 ? 2.529 -0.544 11.047 1.00 95.94 91 ILE A N 1
ATOM 729 C CA . ILE A 1 91 ? 3.521 -1.143 11.958 1.00 95.94 91 ILE A CA 1
ATOM 730 C C . ILE A 1 91 ? 3.881 -2.552 11.479 1.00 95.94 91 ILE A C 1
ATOM 732 O O . ILE A 1 91 ? 5.051 -2.922 11.366 1.00 95.94 91 ILE A O 1
ATOM 736 N N . GLN A 1 92 ? 2.860 -3.330 11.137 1.00 96.44 92 GLN A N 1
ATOM 737 C CA . GLN A 1 92 ? 3.001 -4.673 10.603 1.00 96.44 92 GLN A CA 1
ATOM 738 C C . GLN A 1 92 ? 3.753 -4.724 9.265 1.00 96.44 92 GLN A C 1
ATOM 740 O O . GLN A 1 92 ? 4.572 -5.622 9.066 1.00 96.44 92 GLN A O 1
ATOM 745 N N . ALA A 1 93 ? 3.521 -3.774 8.361 1.00 95.69 93 ALA A N 1
ATOM 746 C CA . ALA A 1 93 ? 4.247 -3.662 7.101 1.00 95.69 93 ALA A CA 1
ATOM 747 C C . ALA A 1 93 ? 5.725 -3.293 7.323 1.00 95.69 93 ALA A C 1
ATOM 749 O O . ALA A 1 93 ? 6.612 -3.915 6.734 1.00 95.69 93 ALA A O 1
ATOM 750 N N . ILE A 1 94 ? 6.006 -2.344 8.223 1.00 95.56 94 ILE A N 1
ATOM 751 C CA . ILE A 1 94 ? 7.374 -1.959 8.601 1.00 95.56 94 ILE A CA 1
ATOM 752 C C . ILE A 1 94 ? 8.134 -3.173 9.145 1.00 95.56 94 ILE A C 1
ATOM 754 O O . ILE A 1 94 ? 9.237 -3.468 8.678 1.00 95.56 94 ILE A O 1
ATOM 758 N N . ASN A 1 95 ? 7.515 -3.931 10.056 1.00 95.81 95 ASN A N 1
ATOM 759 C CA . ASN A 1 95 ? 8.097 -5.143 10.640 1.00 95.81 95 ASN A CA 1
ATOM 760 C C . ASN A 1 95 ? 8.378 -6.240 9.598 1.00 95.81 95 ASN A C 1
ATOM 762 O O . ASN A 1 95 ? 9.298 -7.035 9.775 1.00 95.81 95 ASN A O 1
ATOM 766 N N . ARG A 1 96 ? 7.627 -6.268 8.488 1.00 94.25 96 ARG A N 1
ATOM 767 C CA . ARG A 1 96 ? 7.822 -7.204 7.366 1.00 94.25 96 ARG A CA 1
ATOM 768 C C . ARG A 1 96 ? 8.793 -6.694 6.287 1.00 94.25 96 ARG A C 1
ATOM 770 O O . ARG A 1 96 ? 8.991 -7.356 5.268 1.00 94.25 96 ARG A O 1
ATOM 777 N N . GLY A 1 97 ? 9.435 -5.545 6.513 1.00 93.81 97 GLY A N 1
ATOM 778 C CA . GLY A 1 97 ? 10.522 -5.022 5.680 1.00 93.81 97 GLY A CA 1
ATOM 779 C C . GLY A 1 97 ? 10.172 -3.793 4.839 1.00 93.81 97 GLY A C 1
ATOM 780 O O . GLY A 1 97 ? 11.069 -3.229 4.212 1.00 93.81 97 GLY A O 1
ATOM 781 N N . PHE A 1 98 ? 8.924 -3.317 4.862 1.00 93.75 98 PHE A N 1
ATOM 782 C CA . PHE A 1 98 ? 8.511 -2.088 4.174 1.00 93.75 98 PHE A CA 1
ATOM 783 C C . PHE A 1 98 ? 8.833 -0.863 5.038 1.00 93.75 98 PHE A C 1
ATOM 785 O O . PHE A 1 98 ? 7.953 -0.200 5.576 1.00 93.75 98 PHE A O 1
ATOM 792 N N . LYS A 1 99 ? 10.126 -0.569 5.210 1.00 91.56 99 LYS A N 1
ATOM 793 C CA . LYS A 1 99 ? 10.617 0.467 6.143 1.00 91.56 99 LYS A CA 1
ATOM 794 C C . LYS A 1 99 ? 10.120 1.882 5.835 1.00 91.56 99 LYS A C 1
ATOM 796 O O . LYS A 1 99 ? 10.100 2.728 6.718 1.00 91.56 99 LYS A O 1
ATOM 801 N N . THR A 1 100 ? 9.752 2.138 4.584 1.00 90.56 100 THR A N 1
ATOM 802 C CA . THR A 1 100 ? 9.217 3.422 4.114 1.00 90.56 100 THR A CA 1
ATOM 803 C C . THR A 1 100 ? 7.691 3.453 4.108 1.00 90.56 100 THR A C 1
ATOM 805 O O . THR A 1 100 ? 7.112 4.344 3.480 1.00 90.56 100 THR A O 1
ATOM 808 N N . ALA A 1 101 ? 7.041 2.461 4.726 1.00 94.50 101 ALA A N 1
ATOM 809 C CA . ALA A 1 101 ? 5.596 2.395 4.734 1.00 94.50 101 ALA A CA 1
ATOM 810 C C . ALA A 1 101 ? 5.012 3.565 5.527 1.00 94.50 101 ALA A C 1
ATOM 812 O O . ALA A 1 101 ? 5.470 3.880 6.626 1.00 94.50 101 ALA A O 1
ATOM 813 N N . GLU A 1 102 ? 3.955 4.179 5.006 1.00 94.75 102 GLU A N 1
ATOM 814 C CA . GLU A 1 102 ? 3.301 5.323 5.644 1.00 94.75 102 GLU A CA 1
ATOM 815 C C . GLU A 1 102 ? 1.784 5.264 5.498 1.00 94.75 102 GLU A C 1
ATOM 817 O O . GLU A 1 102 ? 1.261 4.766 4.500 1.00 94.75 102 GLU A O 1
ATOM 822 N N . VAL A 1 103 ? 1.073 5.787 6.498 1.00 93.94 103 VAL A N 1
ATOM 823 C CA . VAL A 1 103 ? -0.383 5.937 6.434 1.00 93.94 103 VAL A CA 1
ATOM 824 C C . VAL A 1 103 ? -0.723 7.151 5.569 1.00 93.94 103 VAL A C 1
ATOM 826 O O . VAL A 1 103 ? -0.229 8.260 5.796 1.00 93.94 103 VAL A O 1
ATOM 829 N N . VAL A 1 104 ? -1.586 6.934 4.583 1.00 92.50 104 VAL A N 1
ATOM 830 C CA . VAL A 1 104 ? -2.082 7.948 3.651 1.00 92.50 104 VAL A CA 1
ATOM 831 C C . VAL A 1 104 ? -3.607 7.979 3.677 1.00 92.50 104 VAL A C 1
ATOM 833 O O . VAL A 1 104 ? -4.257 7.006 4.062 1.00 92.50 104 VAL A O 1
ATOM 836 N N . ILE A 1 105 ? -4.178 9.109 3.278 1.00 89.62 105 ILE A N 1
ATOM 837 C CA . ILE A 1 105 ? -5.619 9.299 3.138 1.00 89.62 105 ILE A CA 1
ATOM 838 C C . ILE A 1 105 ? -5.952 9.368 1.649 1.00 89.62 105 ILE A C 1
ATOM 840 O O . ILE A 1 105 ? -5.274 10.070 0.903 1.00 89.62 105 ILE A O 1
ATOM 844 N N . ASP A 1 106 ? -6.977 8.636 1.224 1.00 85.81 106 ASP A N 1
ATOM 845 C CA . ASP A 1 106 ? -7.547 8.732 -0.119 1.00 85.81 106 ASP A CA 1
ATOM 846 C C . ASP A 1 106 ? -8.659 9.787 -0.149 1.00 85.81 106 ASP A C 1
ATOM 848 O O . ASP A 1 106 ? -9.762 9.569 0.357 1.00 85.81 106 ASP A O 1
ATOM 852 N N . ASN A 1 107 ? -8.355 10.934 -0.756 1.00 83.56 107 ASN A N 1
ATOM 853 C CA . ASN A 1 107 ? -9.287 12.034 -0.975 1.00 83.56 107 ASN A CA 1
ATOM 854 C C . ASN A 1 107 ? -9.774 12.026 -2.428 1.00 83.56 107 ASN A C 1
ATOM 856 O O . ASN A 1 107 ? -9.396 12.874 -3.236 1.00 83.56 107 ASN A O 1
ATOM 860 N N . GLY A 1 108 ? -10.608 11.042 -2.772 1.00 73.81 108 GLY A N 1
ATOM 861 C CA . GLY A 1 108 ? -11.252 10.971 -4.086 1.00 73.81 108 GLY A CA 1
ATOM 862 C C . GLY A 1 108 ? -10.275 10.707 -5.234 1.00 73.81 108 GLY A C 1
ATOM 863 O O . GLY A 1 108 ? -10.403 11.313 -6.295 1.00 73.81 108 GLY A O 1
ATOM 864 N N . GLY A 1 109 ? -9.291 9.830 -5.021 1.00 74.81 109 GLY A N 1
ATOM 865 C CA . GLY A 1 109 ? -8.265 9.497 -6.012 1.00 74.81 109 GLY A CA 1
ATOM 866 C C . GLY A 1 109 ? -6.940 10.235 -5.809 1.00 74.81 109 GLY A C 1
ATOM 867 O O . GLY A 1 109 ? -5.991 10.008 -6.554 1.00 74.81 109 GLY A O 1
ATOM 868 N N . ILE A 1 110 ? -6.842 11.107 -4.802 1.00 79.56 110 ILE A N 1
ATOM 869 C CA . ILE A 1 110 ? -5.601 11.797 -4.439 1.00 79.56 110 ILE A CA 1
ATOM 870 C C . ILE A 1 110 ? -5.123 11.260 -3.094 1.00 79.56 110 ILE A C 1
ATOM 872 O O . ILE A 1 110 ? -5.814 11.378 -2.085 1.00 79.56 110 ILE A O 1
ATOM 876 N N . LEU A 1 111 ? -3.921 10.684 -3.084 1.00 84.00 111 LEU A N 1
ATOM 877 C CA . LEU A 1 111 ? -3.303 10.165 -1.870 1.00 84.00 111 LEU A CA 1
ATOM 878 C C . LEU A 1 111 ? -2.540 11.263 -1.141 1.00 84.00 111 LEU A C 1
ATOM 880 O O . LEU A 1 111 ? -1.529 11.777 -1.630 1.00 84.00 111 LEU A O 1
ATOM 884 N N . GLU A 1 112 ? -2.996 11.576 0.062 1.00 85.00 112 GLU A N 1
ATOM 885 C CA . GLU A 1 112 ? -2.380 12.564 0.933 1.00 85.00 112 GLU A CA 1
ATOM 886 C C . GLU A 1 112 ? -1.666 11.889 2.097 1.00 85.00 112 GLU A C 1
ATOM 888 O O . GLU A 1 112 ? -2.244 11.118 2.864 1.00 85.00 112 GLU A O 1
ATOM 893 N N . ARG A 1 113 ? -0.380 12.200 2.257 1.00 85.31 113 ARG A N 1
ATOM 894 C CA . ARG A 1 113 ? 0.376 11.767 3.428 1.00 85.31 113 ARG A CA 1
ATOM 895 C C . ARG A 1 113 ? -0.116 12.524 4.653 1.00 85.31 113 ARG A C 1
ATOM 897 O O . ARG A 1 113 ? -0.144 13.756 4.646 1.00 85.31 113 ARG A O 1
ATOM 904 N N . MET A 1 114 ? -0.396 11.804 5.735 1.00 77.06 114 MET A N 1
ATOM 905 C CA . MET A 1 114 ? -0.631 12.454 7.018 1.00 77.06 114 MET A CA 1
ATOM 906 C C . MET A 1 114 ? 0.676 13.087 7.504 1.00 77.06 114 MET A C 1
ATOM 908 O O . MET A 1 114 ? 1.646 12.386 7.789 1.00 77.06 114 MET A O 1
ATOM 912 N N . LYS A 1 115 ? 0.737 14.422 7.561 1.00 63.66 115 LYS A N 1
ATOM 913 C CA . LYS A 1 115 ? 1.864 15.114 8.196 1.00 63.66 115 LYS A CA 1
ATOM 914 C C . LYS A 1 115 ? 1.840 14.776 9.689 1.00 63.66 115 LYS A C 1
ATOM 916 O O . LYS A 1 115 ? 0.909 15.171 10.384 1.00 63.66 115 LYS A O 1
ATOM 921 N N . GLN A 1 116 ? 2.843 14.048 10.173 1.00 55.28 116 GLN A N 1
ATOM 922 C CA . GLN A 1 116 ? 3.170 14.074 11.597 1.00 55.28 116 GLN A CA 1
ATOM 923 C C . GLN A 1 116 ? 3.782 15.450 11.886 1.00 55.28 116 GLN A C 1
ATOM 925 O O . GLN A 1 116 ? 4.770 15.815 11.245 1.00 55.28 116 GLN A O 1
ATOM 930 N N . ASN A 1 117 ? 3.129 16.223 12.758 1.00 36.53 117 ASN A N 1
ATOM 931 C CA . ASN A 1 117 ? 3.701 17.430 13.362 1.00 36.53 117 ASN A CA 1
ATOM 932 C C . ASN A 1 117 ? 4.731 17.046 14.422 1.00 36.53 117 ASN A C 1
ATOM 934 O O . ASN A 1 117 ? 4.475 16.045 15.130 1.00 36.53 117 ASN A O 1
#

Secondary structure (DSSP, 8-state):
-PPPEE------GGGG---S----S-HHHHHHHHHT--SEEEEEEEESSGGG--GGGTTTTSEEEEEEETTEEEEEEEEE-SHHHHHHHHHHHHHTT-TT-EEEEESSS-EEE----

Mean predicted aligned error: 11.19 Å

Nearest PDB structures (foldseek):
  1lxj-assembly1_A  TM=2.960E-01  e=3.129E-01  Saccharomyces cerevisiae
  6gz5-assembly1_Ct  TM=4.799E-01  e=2.099E+00  Oryctolagus cuniculus
  7l2a-assembly1_B  TM=3.248E-01  e=5.962E+00  Burkholderia multivorans ATCC 17616
  7l32-assembly2_C  TM=3.014E-01  e=5.606E+00  Burkholderia ambifaria MC40-6